Protein AF-A0A2E9EXR6-F1 (afdb_monomer_lite)

Structure (mmCIF, N/CA/C/O backbone):
data_AF-A0A2E9EXR6-F1
#
_entry.id   AF-A0A2E9EXR6-F1
#
loop_
_atom_site.group_PDB
_atom_site.id
_atom_site.type_symbol
_atom_site.label_atom_id
_atom_site.label_alt_id
_atom_site.label_comp_id
_atom_site.label_asym_id
_atom_site.label_entity_id
_atom_site.label_seq_id
_atom_site.pdbx_PDB_ins_code
_atom_site.Cartn_x
_atom_site.Cartn_y
_atom_site.Cartn_z
_atom_site.occupancy
_atom_site.B_iso_or_equiv
_atom_site.auth_seq_id
_atom_site.auth_comp_id
_atom_site.auth_asym_id
_atom_site.auth_atom_id
_atom_site.pdbx_PDB_model_num
ATOM 1 N N . PRO A 1 1 ? -16.325 11.037 -16.672 1.00 48.00 1 PRO A N 1
ATOM 2 C CA . PRO A 1 1 ? -14.974 10.722 -16.160 1.00 48.00 1 PRO A CA 1
ATOM 3 C C . PRO A 1 1 ? -15.100 10.086 -14.776 1.00 48.00 1 PRO A C 1
ATOM 5 O O . PRO A 1 1 ? -15.501 10.767 -13.836 1.00 48.00 1 PRO A O 1
ATOM 8 N N . GLU A 1 2 ? -14.870 8.777 -14.683 1.00 52.41 2 GLU A N 1
ATOM 9 C CA . GLU A 1 2 ? -14.738 8.109 -13.385 1.00 52.41 2 GLU A CA 1
ATOM 10 C C . GLU A 1 2 ? -13.562 8.743 -12.639 1.00 52.41 2 GLU A C 1
ATOM 12 O O . GLU A 1 2 ? -12.489 8.959 -13.206 1.00 52.41 2 GLU A O 1
ATOM 17 N N . VAL A 1 3 ? -13.813 9.166 -11.404 1.00 71.38 3 VAL A N 1
ATOM 18 C CA . VAL A 1 3 ? -12.836 9.894 -10.599 1.00 71.38 3 VAL A CA 1
ATOM 19 C C . VAL A 1 3 ? -11.796 8.890 -10.117 1.00 71.38 3 VAL A C 1
ATOM 21 O O . VAL A 1 3 ? -12.109 7.966 -9.374 1.00 71.38 3 VAL A O 1
ATOM 24 N N . VAL A 1 4 ? -10.557 9.055 -10.573 1.00 77.38 4 VAL A N 1
ATOM 25 C CA . VAL A 1 4 ? -9.412 8.290 -10.077 1.00 77.38 4 VAL A CA 1
ATOM 26 C C . VAL A 1 4 ? -9.029 8.855 -8.710 1.00 77.38 4 VAL A C 1
ATOM 28 O O . VAL A 1 4 ? -8.748 10.050 -8.599 1.00 77.38 4 VAL A O 1
ATOM 31 N N . HIS A 1 5 ? -9.033 8.015 -7.676 1.00 88.50 5 HIS A N 1
ATOM 32 C CA . HIS A 1 5 ? -8.721 8.423 -6.308 1.00 88.50 5 HIS A CA 1
ATOM 33 C C . HIS A 1 5 ? -7.316 7.984 -5.902 1.00 88.50 5 HIS A C 1
ATOM 35 O O . HIS A 1 5 ? -6.915 6.843 -6.127 1.00 88.50 5 HIS A O 1
ATOM 41 N N . TYR A 1 6 ? -6.593 8.898 -5.263 1.00 91.31 6 TYR A N 1
ATOM 42 C CA . TYR A 1 6 ? -5.246 8.676 -4.759 1.00 91.31 6 TYR A CA 1
ATOM 43 C C . TYR A 1 6 ? -5.220 8.876 -3.252 1.00 91.31 6 TYR A C 1
ATOM 45 O O . TYR A 1 6 ? -5.990 9.681 -2.725 1.00 91.31 6 TYR A O 1
ATOM 53 N N . VAL A 1 7 ? -4.329 8.163 -2.570 1.00 94.12 7 VAL A N 1
ATOM 54 C CA . VAL A 1 7 ? -4.092 8.381 -1.141 1.00 94.12 7 VAL A CA 1
ATOM 55 C C . VAL A 1 7 ? -3.044 9.467 -0.913 1.00 94.12 7 VAL A C 1
ATOM 57 O O . VAL A 1 7 ? -2.068 9.583 -1.658 1.00 94.12 7 VAL A O 1
ATOM 60 N N . GLU A 1 8 ? -3.237 10.228 0.158 1.00 94.44 8 GLU A N 1
ATOM 61 C CA . GLU A 1 8 ? -2.268 11.171 0.706 1.00 94.44 8 GLU A CA 1
ATOM 62 C C . GLU A 1 8 ? -2.225 11.018 2.223 1.00 94.44 8 GLU A C 1
ATOM 64 O O . GLU A 1 8 ? -3.252 10.770 2.859 1.00 94.44 8 GLU A O 1
ATOM 69 N N . GLY A 1 9 ? -1.040 11.185 2.802 1.00 94.81 9 GLY A N 1
ATOM 70 C CA . GLY A 1 9 ? -0.854 11.111 4.245 1.00 94.81 9 GLY A CA 1
ATOM 71 C C . GLY A 1 9 ? 0.481 10.505 4.643 1.00 94.81 9 GLY A C 1
ATOM 72 O O . GLY A 1 9 ? 1.289 10.109 3.801 1.00 94.81 9 GLY A O 1
ATOM 73 N N . THR A 1 10 ? 0.701 10.434 5.951 1.00 96.06 10 THR A N 1
ATOM 74 C CA . THR A 1 10 ? 1.867 9.779 6.544 1.00 96.06 10 THR A CA 1
ATOM 75 C C . THR A 1 10 ? 1.439 8.454 7.141 1.00 96.06 10 THR A C 1
ATOM 77 O O . THR A 1 10 ? 0.464 8.389 7.889 1.00 96.06 10 THR A O 1
ATOM 80 N N . TYR A 1 11 ? 2.191 7.405 6.836 1.00 96.81 11 TYR A N 1
ATOM 81 C CA . TYR A 1 11 ? 1.894 6.059 7.288 1.00 96.81 11 TYR A CA 1
ATOM 82 C C . TYR A 1 11 ? 3.136 5.383 7.860 1.00 96.81 11 TYR A C 1
ATOM 84 O O . TYR A 1 11 ? 4.249 5.663 7.422 1.00 96.81 11 TYR A O 1
ATOM 92 N N . GLN A 1 12 ? 2.952 4.473 8.813 1.00 96.62 12 GLN A N 1
ATOM 93 C CA . GLN A 1 12 ? 4.020 3.670 9.403 1.00 96.62 12 GLN A CA 1
ATOM 94 C C . GLN A 1 12 ? 3.937 2.222 8.946 1.00 96.62 12 GLN A C 1
ATOM 96 O O . GLN A 1 12 ? 2.886 1.598 9.065 1.00 96.62 12 GLN A O 1
ATOM 101 N N . LEU A 1 13 ? 5.048 1.669 8.465 1.00 96.56 13 LEU A N 1
ATOM 102 C CA . LEU A 1 13 ? 5.121 0.269 8.078 1.00 96.56 13 LEU A CA 1
ATOM 103 C C . LEU A 1 13 ? 4.980 -0.627 9.310 1.00 96.56 13 LEU A C 1
ATOM 105 O O . LEU A 1 13 ? 5.723 -0.481 10.282 1.00 96.56 13 LEU A O 1
ATOM 109 N N . THR A 1 14 ? 4.077 -1.594 9.236 1.00 96.12 14 THR A N 1
ATOM 110 C CA . THR A 1 14 ? 3.839 -2.589 10.291 1.00 96.12 14 THR A CA 1
ATOM 111 C C . THR A 1 14 ? 4.161 -4.009 9.848 1.00 96.12 14 THR A C 1
ATOM 113 O O . THR A 1 14 ? 4.529 -4.833 10.680 1.00 96.12 14 THR A O 1
ATOM 116 N N . GLY A 1 15 ? 4.110 -4.291 8.546 1.00 95.44 15 GLY A N 1
ATOM 117 C CA . GLY A 1 15 ? 4.399 -5.619 8.018 1.00 95.44 15 GLY A CA 1
ATOM 118 C C . GLY A 1 15 ? 4.624 -5.618 6.514 1.00 95.44 15 GLY A C 1
ATOM 119 O O . GLY A 1 15 ? 4.294 -4.659 5.819 1.00 95.44 15 GLY A O 1
ATOM 120 N N . THR A 1 16 ? 5.196 -6.707 6.008 1.00 95.88 16 THR A N 1
ATOM 121 C CA . THR A 1 16 ? 5.351 -6.941 4.568 1.00 95.88 16 THR A CA 1
ATOM 122 C C . THR A 1 16 ? 5.081 -8.399 4.232 1.00 95.88 16 THR A C 1
ATOM 124 O O . THR A 1 16 ? 5.270 -9.286 5.065 1.00 95.88 16 THR A O 1
ATOM 127 N N . ARG A 1 17 ? 4.647 -8.644 2.997 1.00 95.19 17 ARG A N 1
ATOM 128 C CA . ARG A 1 17 ? 4.484 -9.978 2.419 1.00 95.19 17 ARG A CA 1
ATOM 129 C C . ARG A 1 17 ? 4.951 -9.948 0.969 1.00 95.19 17 ARG A C 1
ATOM 131 O O . ARG A 1 17 ? 4.564 -9.058 0.219 1.00 95.19 17 ARG A O 1
ATOM 138 N N . GLN A 1 18 ? 5.736 -10.936 0.551 1.00 96.31 18 GLN A N 1
ATOM 139 C CA . GLN A 1 18 ? 5.998 -11.144 -0.875 1.00 96.31 18 GLN A CA 1
ATOM 140 C C . GLN A 1 18 ? 4.704 -11.550 -1.584 1.00 96.31 18 GLN A C 1
ATOM 142 O O . GLN A 1 18 ? 3.950 -12.389 -1.079 1.00 96.31 18 GLN A O 1
ATOM 147 N N . LEU A 1 19 ? 4.452 -10.962 -2.749 1.00 96.25 19 LEU A N 1
ATOM 148 C CA . LEU A 1 19 ? 3.350 -11.407 -3.591 1.00 96.25 19 LEU A CA 1
ATOM 149 C C . LEU A 1 19 ? 3.666 -12.786 -4.167 1.00 96.25 19 LEU A C 1
ATOM 151 O O . LEU A 1 19 ? 4.828 -13.137 -4.377 1.00 96.25 19 LEU A O 1
ATOM 155 N N . THR A 1 20 ? 2.627 -13.566 -4.417 1.00 95.44 20 THR A N 1
ATOM 156 C CA . THR A 1 20 ? 2.692 -14.870 -5.073 1.00 95.44 20 THR A CA 1
ATOM 157 C C . THR A 1 20 ? 2.005 -14.796 -6.432 1.00 95.44 20 THR A C 1
ATOM 159 O O . THR A 1 20 ? 1.378 -13.800 -6.787 1.00 95.44 20 THR A O 1
ATOM 162 N N . GLU A 1 21 ? 2.073 -15.881 -7.200 1.00 94.94 21 GLU A N 1
ATOM 163 C CA . GLU A 1 21 ? 1.348 -15.995 -8.468 1.00 94.94 21 GLU A CA 1
ATOM 164 C C . GLU A 1 21 ? -0.187 -15.968 -8.322 1.00 94.94 21 GLU A C 1
ATOM 166 O O . GLU A 1 21 ? -0.891 -15.929 -9.328 1.00 94.94 21 GLU A O 1
ATOM 171 N N . GLU A 1 22 ? -0.730 -16.006 -7.104 1.00 95.25 22 GLU A N 1
ATOM 172 C CA . GLU A 1 22 ? -2.176 -15.912 -6.853 1.00 95.25 22 GLU A CA 1
ATOM 173 C C . GLU A 1 22 ? -2.652 -14.462 -6.662 1.00 95.25 22 GLU A C 1
ATOM 175 O O . GLU A 1 22 ? -3.849 -14.184 -6.763 1.00 95.25 22 GLU A O 1
ATOM 180 N N . ASP A 1 23 ? -1.721 -13.535 -6.425 1.00 96.62 23 ASP A N 1
ATOM 181 C CA . ASP A 1 23 ? -2.002 -12.118 -6.209 1.00 96.62 23 ASP A CA 1
ATOM 182 C C . ASP A 1 23 ? -2.197 -11.361 -7.537 1.00 96.62 23 ASP A C 1
ATOM 184 O O . ASP A 1 23 ? -1.991 -11.900 -8.627 1.00 96.62 23 ASP A O 1
ATOM 188 N N . LEU A 1 24 ? -2.598 -10.082 -7.465 1.00 96.62 24 LEU A N 1
ATOM 189 C CA . LEU A 1 24 ? -2.892 -9.248 -8.643 1.00 96.62 24 LEU A CA 1
ATOM 190 C C . LEU A 1 24 ? -1.759 -9.259 -9.683 1.00 96.62 24 LEU A C 1
ATOM 192 O O . LEU A 1 24 ? -2.024 -9.218 -10.885 1.00 96.62 24 LEU A O 1
ATOM 196 N N . PHE A 1 25 ? -0.510 -9.298 -9.225 1.00 97.06 25 PHE A N 1
ATOM 197 C CA . PHE A 1 25 ? 0.676 -9.414 -10.061 1.00 97.06 25 PHE A CA 1
ATOM 198 C C . PHE A 1 25 ? 1.812 -10.109 -9.310 1.00 97.06 25 PHE A C 1
ATOM 200 O O . PHE A 1 25 ? 1.868 -10.102 -8.080 1.00 97.06 25 PHE A O 1
ATOM 207 N N . TYR A 1 26 ? 2.743 -10.668 -10.080 1.00 96.38 26 TYR A N 1
ATOM 208 C CA . TYR A 1 26 ? 3.974 -11.278 -9.595 1.00 96.38 26 TYR A CA 1
ATOM 209 C C . TYR A 1 26 ? 5.089 -11.036 -10.627 1.00 96.38 26 TYR A C 1
ATOM 211 O O . TYR A 1 26 ? 4.823 -11.225 -11.816 1.00 96.38 26 TYR A O 1
ATOM 219 N N . PRO A 1 27 ? 6.311 -10.650 -10.217 1.00 96.56 27 PRO A N 1
ATOM 220 C CA . PRO A 1 27 ? 6.765 -10.480 -8.839 1.00 96.56 27 PRO A CA 1
ATOM 221 C C . PRO A 1 27 ? 6.350 -9.143 -8.206 1.00 96.56 27 PRO A C 1
ATOM 223 O O . PRO A 1 27 ? 6.039 -8.164 -8.883 1.00 96.56 27 PRO A O 1
ATOM 226 N N . GLY A 1 28 ? 6.328 -9.103 -6.873 1.00 96.81 28 GLY A N 1
ATOM 227 C CA . GLY A 1 28 ? 6.018 -7.885 -6.132 1.00 96.81 28 GLY A CA 1
ATOM 228 C C . GLY A 1 28 ? 6.026 -8.061 -4.618 1.00 96.81 28 GLY A C 1
ATOM 229 O O . GLY A 1 28 ? 6.267 -9.154 -4.100 1.00 96.81 28 GLY A O 1
ATOM 230 N N . MET A 1 29 ? 5.738 -6.978 -3.902 1.00 97.06 29 MET A N 1
ATOM 231 C CA . MET A 1 29 ? 5.638 -6.961 -2.442 1.00 97.06 29 MET A CA 1
ATOM 232 C C . MET A 1 29 ? 4.406 -6.177 -1.987 1.00 97.06 29 MET A C 1
ATOM 234 O O . MET A 1 29 ? 4.162 -5.072 -2.461 1.00 97.06 29 MET A O 1
ATOM 238 N N . ALA A 1 30 ? 3.655 -6.731 -1.041 1.00 97.25 30 ALA A N 1
ATOM 239 C CA . ALA A 1 30 ? 2.635 -6.014 -0.290 1.00 97.25 30 ALA A CA 1
ATOM 240 C C . ALA A 1 30 ? 3.247 -5.443 0.992 1.00 97.25 30 ALA A C 1
ATOM 242 O O . ALA A 1 30 ? 3.838 -6.174 1.790 1.00 97.25 30 ALA A O 1
ATOM 243 N N . CYS A 1 31 ? 3.065 -4.147 1.212 1.00 97.19 31 CYS A N 1
ATOM 244 C CA . CYS A 1 31 ? 3.471 -3.451 2.424 1.00 97.19 31 CYS A CA 1
ATOM 245 C C . CYS A 1 31 ? 2.237 -3.024 3.213 1.00 97.19 31 CYS A C 1
ATOM 247 O O . CYS A 1 31 ? 1.400 -2.282 2.694 1.00 97.19 31 CYS A O 1
ATOM 249 N N . ARG A 1 32 ? 2.149 -3.448 4.477 1.00 97.25 32 ARG A N 1
ATOM 250 C CA . ARG A 1 32 ? 1.127 -2.977 5.411 1.00 97.25 32 ARG A CA 1
ATOM 251 C C . ARG A 1 32 ? 1.602 -1.719 6.104 1.00 97.25 32 ARG A C 1
ATOM 253 O O . ARG A 1 32 ? 2.619 -1.724 6.798 1.00 97.25 32 ARG A O 1
ATOM 260 N N . PHE A 1 33 ? 0.814 -0.674 5.971 1.00 97.31 33 PHE A N 1
ATOM 261 C CA . PHE A 1 33 ? 1.057 0.633 6.541 1.00 97.31 33 PHE A CA 1
ATOM 262 C C . PHE A 1 33 ? -0.148 1.059 7.388 1.00 97.31 33 PHE A C 1
ATOM 264 O O . PHE A 1 33 ? -1.290 0.854 6.990 1.00 97.31 33 PHE A O 1
ATOM 271 N N . GLU A 1 34 ? 0.095 1.660 8.547 1.00 96.69 34 GLU A N 1
ATOM 272 C CA . GLU A 1 34 ? -0.942 2.257 9.398 1.00 96.69 34 GLU A CA 1
ATOM 273 C C . GLU A 1 34 ? -0.873 3.775 9.304 1.00 96.69 34 GLU A C 1
ATOM 275 O O . GLU A 1 34 ? 0.211 4.353 9.398 1.00 96.69 34 GLU A O 1
ATOM 280 N N . ALA A 1 35 ? -2.014 4.428 9.094 1.00 97.19 35 ALA A N 1
ATOM 281 C CA . ALA A 1 35 ? -2.071 5.879 9.019 1.00 97.19 35 ALA A CA 1
ATOM 282 C C . ALA A 1 35 ? -1.699 6.514 10.362 1.00 97.19 35 ALA A C 1
ATOM 284 O O . ALA A 1 35 ? -2.151 6.085 11.425 1.00 97.19 35 ALA A O 1
ATOM 285 N N . ILE A 1 36 ? -0.905 7.578 10.292 1.00 95.50 36 ILE A N 1
ATOM 286 C CA . ILE A 1 36 ? -0.519 8.384 11.442 1.00 95.50 36 ILE A CA 1
ATOM 287 C C . ILE A 1 36 ? -1.087 9.790 11.275 1.00 95.50 36 ILE A C 1
ATOM 289 O O . ILE A 1 36 ? -0.946 10.406 10.217 1.00 95.50 36 ILE A O 1
ATOM 293 N N . VAL A 1 37 ? -1.664 10.327 12.346 1.00 90.12 37 VAL A N 1
ATOM 294 C CA . VAL A 1 37 ? -2.163 11.701 12.415 1.00 90.12 37 VAL A CA 1
ATOM 295 C C . VAL A 1 37 ? -1.419 12.470 13.503 1.00 90.12 37 VAL A C 1
ATOM 297 O O . VAL A 1 37 ? -1.223 11.979 14.617 1.00 90.12 37 VAL A O 1
ATOM 300 N N . LEU A 1 38 ? -1.025 13.697 13.165 1.00 85.38 38 LEU A N 1
ATOM 301 C CA . LEU A 1 38 ? -0.507 14.703 14.087 1.00 85.38 38 LEU A CA 1
ATOM 302 C C . LEU A 1 38 ? -1.615 15.730 14.324 1.00 85.38 38 LEU A C 1
ATOM 304 O O . LEU A 1 38 ? -2.112 16.322 13.367 1.00 85.38 38 LEU A O 1
ATOM 308 N N . ALA A 1 39 ? -2.031 15.908 15.578 1.00 77.75 39 ALA A N 1
ATOM 309 C CA . ALA A 1 39 ? -3.068 16.884 15.923 1.00 77.75 39 ALA A CA 1
ATOM 310 C C . ALA A 1 39 ? -2.569 18.334 15.767 1.00 77.75 39 ALA A C 1
ATOM 312 O O . ALA A 1 39 ? -3.338 19.212 15.380 1.00 77.75 39 ALA A O 1
ATOM 313 N N . ASP A 1 40 ? -1.280 18.561 16.030 1.00 80.94 40 ASP A N 1
ATOM 314 C CA . ASP A 1 40 ? -0.545 19.806 15.814 1.00 80.94 40 ASP A CA 1
ATOM 315 C C . ASP A 1 40 ? 0.970 19.511 15.681 1.00 80.94 40 ASP A C 1
ATOM 317 O O . ASP A 1 40 ? 1.386 18.352 15.727 1.00 80.94 40 ASP A O 1
ATOM 321 N N . GLU A 1 41 ? 1.795 20.546 15.480 1.00 73.19 41 GLU A N 1
ATOM 322 C CA . GLU A 1 41 ? 3.250 20.418 15.262 1.00 73.19 41 GLU A CA 1
ATOM 323 C C . GLU A 1 41 ? 4.039 19.907 16.483 1.00 73.19 41 GLU A C 1
ATOM 325 O O . GLU A 1 41 ? 5.178 19.465 16.331 1.00 73.19 41 GLU A O 1
ATOM 330 N N . LEU A 1 42 ? 3.465 19.982 17.686 1.00 78.75 42 LEU A N 1
ATOM 331 C CA . LEU A 1 42 ? 4.107 19.588 18.945 1.00 78.75 42 LEU A CA 1
ATOM 332 C C . LEU A 1 42 ? 3.548 18.271 19.502 1.00 78.75 42 LEU A C 1
ATOM 334 O O . LEU A 1 42 ? 4.132 17.702 20.425 1.00 78.75 42 LEU A O 1
ATOM 338 N N . ALA A 1 43 ? 2.424 17.798 18.965 1.00 81.31 43 ALA A N 1
ATOM 339 C CA . ALA A 1 43 ? 1.764 16.578 19.387 1.00 81.31 43 ALA A CA 1
ATOM 340 C C . ALA A 1 43 ? 2.547 15.325 18.977 1.00 81.31 43 ALA A C 1
ATOM 342 O O . ALA A 1 43 ? 3.161 15.246 17.910 1.00 81.31 43 ALA A O 1
ATOM 343 N N . GLU A 1 44 ? 2.461 14.293 19.816 1.00 84.12 44 GLU A N 1
ATOM 344 C CA . GLU A 1 44 ? 2.958 12.976 19.443 1.00 84.12 44 GLU A CA 1
ATOM 345 C C . GLU A 1 44 ? 2.094 12.376 18.317 1.00 84.12 44 GLU A C 1
ATOM 347 O O . GLU A 1 44 ? 0.865 12.510 18.335 1.00 84.12 44 GLU A O 1
ATOM 352 N N . PRO A 1 45 ? 2.709 11.702 17.328 1.00 85.88 45 PRO A N 1
ATOM 353 C CA . PRO A 1 45 ? 1.961 11.037 16.276 1.00 85.88 45 PRO A CA 1
ATOM 354 C C . PRO A 1 45 ? 1.058 9.934 16.839 1.00 85.88 45 PRO A C 1
ATOM 356 O O . PRO A 1 45 ? 1.509 9.072 17.590 1.00 85.88 45 PRO A O 1
ATOM 359 N N . SER A 1 46 ? -0.207 9.938 16.426 1.00 87.88 46 SER A N 1
ATOM 360 C CA . SER A 1 46 ? -1.228 8.979 16.861 1.00 87.88 46 SER A CA 1
ATOM 361 C C . SER A 1 46 ? -1.696 8.101 15.702 1.00 87.88 46 SER A C 1
ATOM 363 O O . SER A 1 46 ? -1.769 8.561 14.562 1.00 87.88 46 SER A O 1
ATOM 365 N N . LEU A 1 47 ? -1.999 6.832 15.982 1.00 88.56 47 LEU A N 1
ATOM 366 C CA . LEU A 1 47 ? -2.533 5.910 14.980 1.00 88.56 47 LEU A CA 1
ATOM 367 C C . LEU A 1 47 ? -3.971 6.286 14.620 1.00 88.56 47 LEU A C 1
ATOM 369 O O . LEU A 1 47 ? -4.775 6.645 15.482 1.00 88.56 47 LEU A O 1
ATOM 373 N N . TYR A 1 48 ? -4.296 6.166 13.340 1.00 91.44 48 TYR A N 1
ATOM 374 C CA . TYR A 1 48 ? -5.631 6.381 12.801 1.00 91.44 48 TYR A CA 1
ATOM 375 C C . TYR A 1 48 ? -6.124 5.077 12.160 1.00 91.44 48 TYR A C 1
ATOM 377 O O . TYR A 1 48 ? -5.306 4.375 11.566 1.00 91.44 48 TYR A O 1
ATOM 385 N N . PRO A 1 49 ? -7.424 4.722 12.254 1.00 93.38 49 PRO A N 1
ATOM 386 C CA . PRO A 1 49 ? -7.954 3.417 11.833 1.00 93.38 49 PRO A CA 1
ATOM 387 C C . PRO A 1 49 ? -8.080 3.289 10.301 1.00 93.38 49 PRO A C 1
ATOM 389 O O . PRO A 1 49 ? -9.122 2.920 9.758 1.00 93.38 49 PRO A O 1
ATOM 392 N N . VAL A 1 50 ? -7.011 3.635 9.588 1.00 96.56 50 VAL A N 1
ATOM 393 C CA . VAL A 1 50 ? -6.852 3.504 8.145 1.00 96.56 50 VAL A CA 1
ATOM 394 C C . VAL A 1 50 ? -5.585 2.699 7.894 1.00 96.56 50 VAL A C 1
ATOM 396 O O . VAL A 1 50 ? -4.480 3.121 8.239 1.00 96.56 50 VAL A O 1
ATOM 399 N N . ILE A 1 51 ? -5.764 1.544 7.268 1.00 97.06 51 ILE A N 1
ATOM 400 C CA . ILE A 1 51 ? -4.696 0.674 6.799 1.00 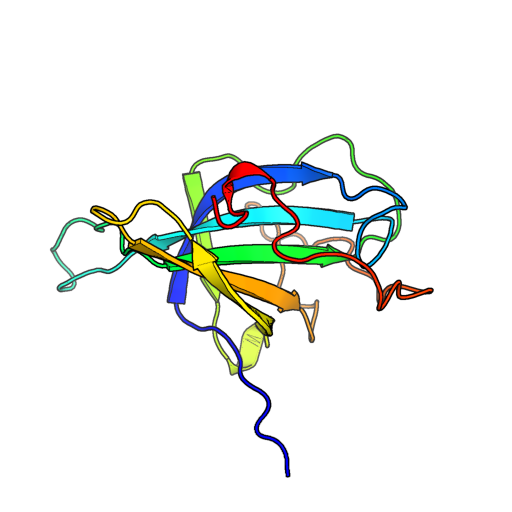97.06 51 ILE A CA 1
ATOM 401 C C . ILE A 1 51 ? -4.458 0.962 5.325 1.00 97.06 51 ILE A C 1
ATOM 403 O O . ILE A 1 51 ? -5.391 1.016 4.524 1.00 97.06 51 ILE A O 1
ATOM 407 N N . LEU A 1 52 ? -3.194 1.104 4.963 1.00 97.81 52 LEU A N 1
ATOM 408 C CA . LEU A 1 52 ? -2.752 1.184 3.589 1.00 97.81 52 LEU A CA 1
ATOM 409 C C . LEU A 1 52 ? -2.019 -0.109 3.230 1.00 97.81 52 LEU A C 1
ATOM 411 O O . LEU A 1 52 ? -1.013 -0.462 3.840 1.00 97.81 52 LEU A O 1
ATOM 415 N N . GLU A 1 53 ? -2.526 -0.814 2.231 1.00 97.56 53 GLU A N 1
ATOM 416 C CA . GLU A 1 53 ? -1.873 -1.971 1.637 1.00 97.56 53 GLU A CA 1
ATOM 417 C C . GLU A 1 53 ? -1.255 -1.541 0.307 1.00 97.56 53 GLU A C 1
ATOM 419 O O . GLU A 1 53 ? -1.913 -1.509 -0.732 1.00 97.56 53 GLU A O 1
ATOM 424 N N . LEU A 1 54 ? 0.014 -1.142 0.359 1.00 97.75 54 LEU A N 1
ATOM 425 C CA . LEU A 1 54 ? 0.759 -0.692 -0.811 1.00 97.75 54 LEU A CA 1
ATOM 426 C C . LEU A 1 54 ? 1.353 -1.899 -1.534 1.00 97.75 54 LEU A C 1
ATOM 428 O O . LEU A 1 54 ? 2.235 -2.570 -1.000 1.00 97.75 54 LEU A O 1
ATOM 432 N N . LEU A 1 55 ? 0.884 -2.153 -2.752 1.00 97.56 55 LEU A N 1
ATOM 433 C CA . LEU A 1 55 ? 1.417 -3.193 -3.620 1.00 97.56 55 LEU A CA 1
ATOM 434 C C . LEU A 1 55 ? 2.494 -2.591 -4.527 1.00 97.56 55 LEU A C 1
ATOM 436 O O . LEU A 1 55 ? 2.215 -1.731 -5.362 1.00 97.56 55 LEU A O 1
ATOM 440 N N . LEU A 1 56 ? 3.728 -3.052 -4.359 1.00 97.38 56 LEU A N 1
ATOM 441 C CA . LEU A 1 56 ? 4.896 -2.640 -5.128 1.00 97.38 56 LEU A CA 1
ATOM 442 C C . LEU A 1 56 ? 5.196 -3.701 -6.197 1.00 97.38 56 LEU A C 1
ATOM 444 O O . LEU A 1 56 ? 5.598 -4.810 -5.830 1.00 97.38 56 LEU A O 1
ATOM 448 N N . PRO A 1 57 ? 4.988 -3.413 -7.493 1.00 97.31 57 PRO A N 1
ATOM 449 C CA . PRO A 1 57 ? 5.345 -4.333 -8.567 1.00 97.31 57 PRO A CA 1
ATOM 450 C C . PRO A 1 57 ? 6.856 -4.303 -8.803 1.00 97.31 57 PRO A C 1
ATOM 452 O O . PRO A 1 57 ? 7.449 -3.228 -8.861 1.00 97.31 57 PRO A O 1
ATOM 455 N N . LEU A 1 58 ? 7.481 -5.476 -8.909 1.00 96.31 58 LEU A N 1
ATOM 456 C CA . LEU A 1 58 ? 8.938 -5.626 -8.979 1.00 96.31 58 LEU A CA 1
ATOM 457 C C . LEU A 1 58 ? 9.352 -6.366 -10.244 1.00 96.31 58 LEU A C 1
ATOM 459 O O . LEU A 1 58 ? 8.560 -7.101 -10.829 1.00 96.3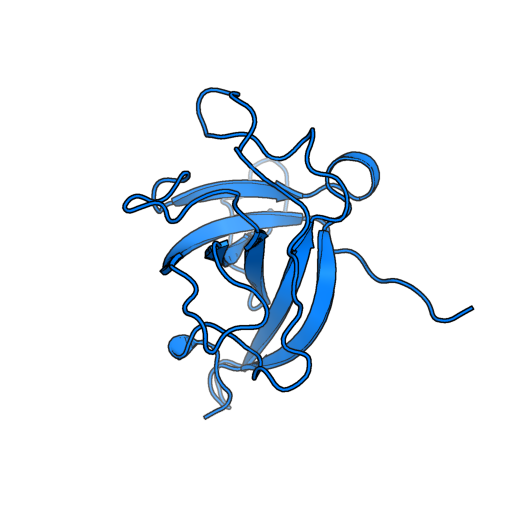1 58 LEU A O 1
ATOM 463 N N . ASP A 1 59 ? 10.596 -6.162 -10.667 1.00 91.62 59 ASP A N 1
ATOM 464 C CA . ASP A 1 59 ? 11.188 -6.880 -11.800 1.00 91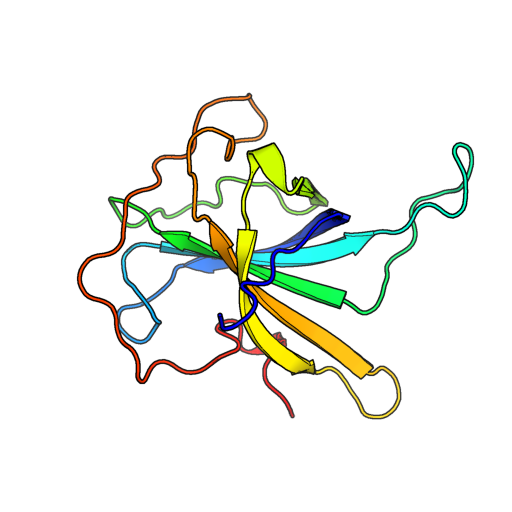.62 59 ASP A CA 1
ATOM 465 C C . ASP A 1 59 ? 11.519 -8.337 -11.463 1.00 91.62 59 ASP A C 1
ATOM 467 O O . ASP A 1 59 ? 11.404 -9.235 -12.297 1.00 91.62 59 ASP A O 1
ATOM 471 N N . THR A 1 60 ? 11.896 -8.574 -10.212 1.00 93.00 60 THR A N 1
ATOM 472 C CA . THR A 1 60 ? 12.358 -9.849 -9.694 1.00 93.00 60 THR A CA 1
ATOM 473 C C . THR A 1 60 ? 11.839 -10.066 -8.271 1.00 93.00 60 THR A C 1
ATOM 475 O O . THR A 1 60 ? 11.587 -9.106 -7.536 1.00 93.00 60 THR A O 1
ATOM 478 N N . PRO A 1 61 ? 11.639 -11.326 -7.843 1.00 92.94 61 PRO A N 1
ATOM 479 C CA . PRO A 1 61 ? 11.280 -11.616 -6.462 1.00 92.94 61 PRO A CA 1
ATOM 480 C C . PRO A 1 61 ? 12.398 -11.179 -5.510 1.00 92.94 61 PRO A C 1
ATOM 482 O O . PRO A 1 61 ? 13.560 -11.542 -5.698 1.00 92.94 61 PRO A O 1
ATOM 485 N N . VAL A 1 62 ? 12.041 -10.457 -4.450 1.00 90.50 62 VAL A N 1
ATOM 486 C CA . VAL A 1 62 ? 12.979 -10.041 -3.399 1.00 90.50 62 VAL A CA 1
ATOM 487 C C . VAL A 1 62 ? 12.720 -10.808 -2.115 1.00 90.50 62 VAL A C 1
ATOM 489 O O . VAL A 1 62 ? 11.572 -11.032 -1.743 1.00 90.50 62 VAL A O 1
ATOM 492 N N . THR A 1 63 ? 13.784 -11.201 -1.412 1.00 83.12 63 THR A N 1
ATOM 493 C CA . THR A 1 63 ? 13.662 -11.928 -0.138 1.00 83.12 63 THR A CA 1
ATOM 494 C C . THR A 1 63 ? 13.424 -11.006 1.053 1.00 83.12 63 THR A C 1
ATOM 496 O O . THR A 1 63 ? 12.771 -11.406 2.013 1.00 83.12 63 THR A O 1
ATOM 499 N N . ASN A 1 64 ? 13.943 -9.780 0.983 1.00 88.19 64 ASN A N 1
ATOM 500 C CA . ASN A 1 64 ? 13.913 -8.804 2.066 1.00 88.19 64 ASN A CA 1
ATOM 501 C C . ASN A 1 64 ? 13.000 -7.630 1.706 1.00 88.19 64 ASN A C 1
ATOM 503 O O . ASN A 1 64 ? 12.902 -7.250 0.541 1.00 88.19 64 ASN A O 1
ATOM 507 N N . SER A 1 65 ? 12.382 -7.029 2.721 1.00 89.56 65 SER A N 1
ATOM 508 C CA . SER A 1 65 ? 11.669 -5.761 2.562 1.00 89.56 65 SER A CA 1
ATOM 509 C C . SER A 1 65 ? 12.645 -4.621 2.260 1.00 89.56 65 SER A C 1
ATOM 511 O O . SER A 1 65 ? 13.714 -4.548 2.865 1.00 89.56 65 SER A O 1
ATOM 513 N N . PHE A 1 66 ? 12.244 -3.695 1.385 1.00 91.88 66 PHE A N 1
ATOM 514 C CA . PHE A 1 66 ? 12.955 -2.428 1.157 1.00 91.88 66 PHE A CA 1
ATOM 515 C C . PHE A 1 66 ? 12.868 -1.477 2.356 1.00 91.88 66 PHE A C 1
ATOM 517 O O . PHE A 1 66 ? 13.699 -0.589 2.516 1.00 91.88 66 PHE A O 1
ATOM 524 N N . TYR A 1 67 ? 11.856 -1.664 3.204 1.00 93.38 67 TYR A N 1
ATOM 525 C CA . TYR A 1 67 ? 11.576 -0.814 4.351 1.00 93.38 67 TYR A CA 1
ATOM 526 C C . TYR A 1 67 ? 11.664 -1.616 5.656 1.00 93.38 67 TYR A C 1
ATOM 528 O O . TYR A 1 67 ? 11.057 -2.690 5.754 1.00 93.38 67 TYR A O 1
ATOM 536 N N . PRO A 1 68 ? 12.356 -1.120 6.694 1.00 94.75 68 PRO A N 1
ATOM 537 C CA . PRO A 1 68 ? 12.264 -1.714 8.021 1.00 94.75 68 PRO A CA 1
ATOM 538 C C . PRO A 1 68 ? 10.882 -1.448 8.638 1.00 94.75 68 PRO A C 1
ATOM 540 O O . PRO A 1 68 ? 10.252 -0.423 8.374 1.00 94.75 68 PRO A O 1
ATOM 543 N N . VAL A 1 69 ? 10.413 -2.349 9.506 1.00 95.56 69 VAL A N 1
ATOM 544 C CA . VAL A 1 69 ? 9.208 -2.102 10.321 1.00 95.56 69 VAL A CA 1
ATOM 545 C C . VAL A 1 69 ? 9.402 -0.821 11.138 1.00 95.56 69 VAL A C 1
ATOM 547 O O . VAL A 1 69 ? 10.481 -0.575 11.674 1.00 95.56 69 VAL A O 1
ATOM 550 N N . GLY A 1 70 ? 8.364 0.011 11.206 1.00 94.88 70 GLY A N 1
ATOM 551 C CA . GLY A 1 70 ? 8.422 1.344 11.805 1.00 94.88 70 GLY A CA 1
ATOM 552 C C . GLY A 1 70 ? 8.847 2.453 10.837 1.00 94.88 70 GLY A C 1
ATOM 553 O O . GLY A 1 70 ? 8.742 3.626 11.197 1.00 94.88 70 GLY A O 1
ATOM 554 N N . HIS A 1 71 ? 9.281 2.125 9.613 1.00 95.44 71 HIS A N 1
ATOM 555 C CA . HIS A 1 71 ? 9.566 3.128 8.587 1.00 95.44 71 HIS A CA 1
ATOM 556 C C . HIS A 1 71 ? 8.322 3.971 8.287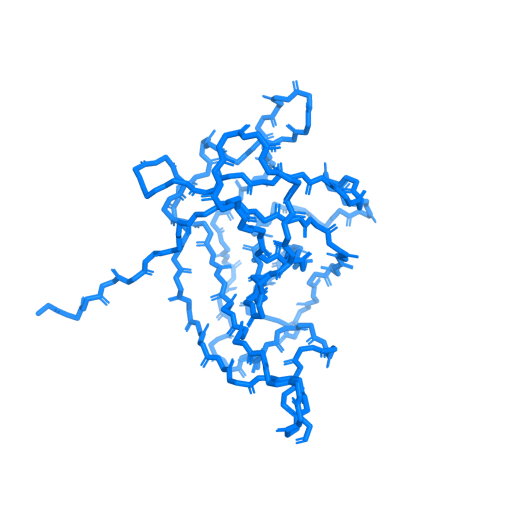 1.00 95.44 71 HIS A C 1
ATOM 558 O O . HIS A 1 71 ? 7.223 3.435 8.131 1.00 95.44 71 HIS A O 1
ATOM 564 N N . LYS A 1 72 ? 8.504 5.291 8.194 1.00 95.44 72 LYS A N 1
ATOM 565 C CA . LYS A 1 72 ? 7.432 6.233 7.874 1.00 95.44 72 LYS A CA 1
ATOM 566 C C . LYS A 1 72 ? 7.506 6.629 6.409 1.00 95.44 72 LYS A C 1
ATOM 568 O O . LYS A 1 72 ? 8.536 7.127 5.968 1.00 95.44 72 LYS A O 1
ATOM 573 N N . LEU A 1 73 ? 6.396 6.467 5.703 1.00 95.06 73 LEU A N 1
ATOM 574 C CA . LEU A 1 73 ? 6.234 6.867 4.313 1.00 95.06 73 LEU A CA 1
ATOM 575 C C . LEU A 1 73 ? 5.199 7.991 4.231 1.00 95.06 73 LEU A C 1
ATOM 577 O O . LEU A 1 73 ? 4.070 7.830 4.699 1.00 95.06 73 LEU A O 1
ATOM 581 N N . THR A 1 74 ? 5.572 9.120 3.630 1.00 95.31 74 THR A N 1
ATOM 582 C CA . THR A 1 74 ? 4.645 10.224 3.347 1.00 95.31 74 THR A CA 1
ATOM 583 C C . THR A 1 74 ? 4.281 10.209 1.873 1.00 95.31 74 THR A C 1
ATOM 585 O O . THR A 1 74 ? 5.093 10.564 1.023 1.00 95.31 74 THR A O 1
ATOM 588 N N . LEU A 1 75 ? 3.041 9.831 1.573 1.00 95.56 75 LEU A N 1
ATOM 589 C CA . LEU A 1 75 ? 2.505 9.850 0.220 1.00 95.56 75 LEU A CA 1
ATOM 590 C C . LEU A 1 75 ? 1.909 11.224 -0.082 1.00 95.56 75 LEU A C 1
ATOM 592 O O . LEU A 1 75 ? 1.067 11.729 0.661 1.00 95.56 75 LEU A O 1
ATOM 596 N N . LYS A 1 76 ? 2.339 11.802 -1.204 1.00 94.12 76 LYS A N 1
ATOM 597 C CA . LYS A 1 76 ? 1.819 13.063 -1.750 1.00 94.12 76 LYS A CA 1
ATOM 598 C C . LYS A 1 76 ? 1.242 12.843 -3.139 1.00 94.12 76 LYS A C 1
ATOM 600 O O . LYS A 1 76 ? 1.865 12.152 -3.951 1.00 94.12 76 LYS A O 1
ATOM 605 N N . TYR A 1 77 ? 0.121 13.490 -3.442 1.00 89.06 77 TYR A N 1
ATOM 606 C CA . TYR A 1 77 ? -0.629 13.305 -4.684 1.00 89.06 77 TYR A CA 1
ATOM 607 C C . TYR A 1 77 ? 0.227 13.516 -5.938 1.00 89.06 77 TYR A C 1
ATOM 609 O O . TYR A 1 77 ? 0.263 12.652 -6.813 1.00 89.06 77 TYR A O 1
ATOM 617 N N . LEU A 1 78 ? 0.952 14.637 -6.020 1.00 88.56 78 LEU A N 1
ATOM 618 C CA . LEU A 1 78 ? 1.733 14.984 -7.215 1.00 88.56 78 LEU A CA 1
ATOM 619 C C . LEU A 1 78 ? 2.995 14.134 -7.391 1.00 88.56 78 LEU A C 1
ATOM 621 O O . LEU A 1 78 ? 3.422 13.933 -8.526 1.00 88.56 78 LEU A O 1
ATOM 625 N N . GLU A 1 79 ? 3.568 13.648 -6.291 1.00 91.50 79 GLU A N 1
ATOM 626 C CA . GLU A 1 79 ? 4.840 12.920 -6.289 1.00 91.50 79 GLU A CA 1
ATOM 627 C C . GLU A 1 79 ? 4.613 11.415 -6.480 1.00 91.50 79 GLU A C 1
ATOM 629 O O . GLU A 1 79 ? 5.200 10.799 -7.364 1.00 91.50 79 GLU A O 1
ATOM 634 N N . HIS A 1 80 ? 3.728 10.817 -5.684 1.00 94.94 80 HIS A N 1
ATOM 635 C CA . HIS A 1 80 ? 3.634 9.362 -5.578 1.00 94.94 80 HIS A CA 1
ATOM 636 C C . HIS A 1 80 ? 2.518 8.782 -6.444 1.00 94.94 80 HIS A C 1
ATOM 638 O O . HIS A 1 80 ? 2.652 7.680 -6.970 1.00 94.94 80 HIS A O 1
ATOM 644 N N . ARG A 1 81 ? 1.405 9.513 -6.615 1.00 93.69 81 ARG A N 1
ATOM 645 C CA . ARG A 1 81 ? 0.226 9.032 -7.361 1.00 93.69 81 ARG A CA 1
ATOM 646 C C . ARG A 1 81 ? -0.157 7.595 -6.968 1.00 93.69 81 ARG A C 1
ATOM 648 O O . ARG A 1 81 ? -0.360 6.737 -7.827 1.00 93.69 81 ARG A O 1
ATOM 655 N N . ALA A 1 82 ? -0.247 7.346 -5.662 1.00 96.25 82 ALA A N 1
ATOM 656 C CA . ALA A 1 82 ? -0.658 6.066 -5.096 1.00 96.25 82 ALA A CA 1
ATOM 657 C C . ALA A 1 82 ? -2.163 5.852 -5.328 1.00 96.25 82 ALA A C 1
ATOM 659 O O . ALA A 1 82 ? -2.995 6.404 -4.609 1.00 96.25 82 ALA A O 1
ATOM 660 N N . LEU A 1 83 ? -2.503 5.110 -6.379 1.00 95.81 83 LEU A N 1
ATOM 661 C CA . LEU A 1 83 ? -3.865 4.857 -6.839 1.00 95.81 83 LEU A CA 1
ATOM 662 C C . LEU A 1 83 ? -4.572 3.855 -5.935 1.00 95.81 83 LEU A C 1
ATOM 664 O O . LEU A 1 83 ? -4.043 2.773 -5.701 1.00 95.81 83 LEU A O 1
ATOM 668 N N . ILE A 1 84 ? -5.803 4.163 -5.5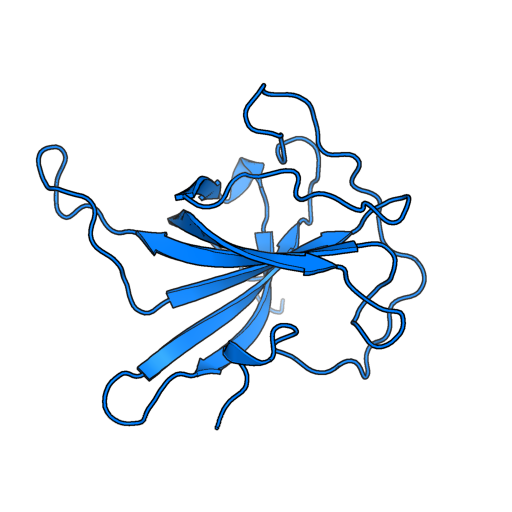31 1.00 95.94 84 ILE A N 1
ATOM 669 C CA . ILE A 1 84 ? -6.689 3.216 -4.850 1.00 95.94 84 ILE A CA 1
ATOM 670 C C . ILE A 1 84 ? -7.276 2.233 -5.866 1.00 95.94 84 ILE A C 1
ATOM 672 O O . ILE A 1 84 ? -8.006 2.635 -6.770 1.00 95.94 84 ILE A O 1
ATOM 676 N N . LEU A 1 85 ? -6.986 0.942 -5.686 1.00 94.56 85 LEU A N 1
ATOM 677 C CA . LEU A 1 85 ? -7.603 -0.149 -6.450 1.00 94.56 85 LEU A CA 1
ATOM 678 C C . LEU A 1 85 ? -8.819 -0.734 -5.739 1.00 94.56 85 LEU A C 1
ATOM 680 O O . LEU A 1 85 ? -9.768 -1.175 -6.382 1.00 94.56 85 LEU A O 1
ATOM 684 N N . HIS A 1 86 ? -8.778 -0.760 -4.410 1.00 95.69 86 HIS A N 1
ATOM 685 C CA . HIS A 1 86 ? -9.813 -1.371 -3.595 1.00 95.69 86 HIS A CA 1
ATOM 686 C C . HIS A 1 86 ? -9.890 -0.690 -2.229 1.00 95.69 86 HIS A C 1
ATOM 688 O O . HIS A 1 86 ? -8.875 -0.285 -1.662 1.00 95.69 86 HIS A O 1
ATOM 694 N N . ALA A 1 87 ? -11.106 -0.584 -1.699 1.00 95.38 87 ALA A N 1
ATOM 695 C CA . ALA A 1 87 ? -11.373 -0.087 -0.361 1.00 95.38 87 ALA A CA 1
ATOM 696 C C . ALA A 1 87 ? -12.337 -1.045 0.340 1.00 95.38 87 ALA A C 1
ATOM 698 O O . ALA A 1 87 ? -13.389 -1.381 -0.203 1.00 95.38 87 ALA A O 1
ATOM 699 N N . SER A 1 88 ? -11.997 -1.461 1.556 1.00 95.31 88 SER A N 1
ATOM 700 C CA . SER A 1 88 ? -12.842 -2.345 2.360 1.00 95.31 88 SER A CA 1
ATOM 701 C C . SER A 1 88 ? -12.829 -1.956 3.824 1.00 95.31 88 SER A C 1
ATOM 703 O O . SER A 1 88 ? -11.852 -1.413 4.335 1.00 95.31 88 SER A O 1
ATOM 705 N N . ARG A 1 89 ? -13.935 -2.244 4.510 1.00 93.88 89 ARG A N 1
ATOM 706 C CA . ARG A 1 89 ? -13.991 -2.171 5.966 1.00 93.88 89 ARG A CA 1
ATOM 707 C C . ARG A 1 89 ? -13.426 -3.464 6.546 1.00 93.88 89 ARG A C 1
ATOM 709 O O . ARG A 1 89 ? -13.884 -4.545 6.185 1.00 93.88 89 ARG A O 1
ATOM 716 N N . THR A 1 90 ? -12.476 -3.327 7.455 1.00 91.44 90 THR A N 1
ATOM 717 C CA . THR A 1 90 ? -11.731 -4.416 8.092 1.00 91.44 90 THR A CA 1
ATOM 718 C C . THR A 1 90 ? -11.795 -4.260 9.616 1.00 91.44 90 THR A C 1
ATOM 720 O O . THR A 1 90 ? -12.592 -3.467 10.136 1.00 91.44 90 THR A O 1
ATOM 723 N N . GLY A 1 91 ? -10.995 -5.038 10.347 1.00 87.62 91 GLY A N 1
ATOM 724 C CA . GLY A 1 91 ? -10.962 -4.998 11.808 1.00 87.62 91 GLY A CA 1
ATOM 725 C C . GLY A 1 91 ? -12.153 -5.716 12.447 1.00 87.62 91 GLY A C 1
ATOM 726 O O . GLY A 1 91 ? -12.684 -6.691 11.911 1.00 87.62 91 GLY A O 1
ATOM 727 N N . THR A 1 92 ? -12.567 -5.260 13.629 1.00 87.88 92 THR A N 1
ATOM 728 C CA . THR A 1 92 ? -13.700 -5.843 14.364 1.00 87.88 92 THR A CA 1
ATOM 729 C C . THR A 1 92 ? -14.896 -4.895 14.396 1.00 87.88 92 THR A C 1
ATOM 731 O O . THR A 1 92 ? -14.794 -3.707 14.107 1.00 87.88 92 THR A O 1
ATOM 734 N N . ALA A 1 93 ? -16.063 -5.390 14.818 1.00 86.94 93 ALA A N 1
ATOM 735 C CA . ALA A 1 93 ? -17.235 -4.532 15.005 1.00 86.94 93 ALA A CA 1
ATOM 736 C C . ALA A 1 93 ? -17.004 -3.401 16.032 1.00 86.94 93 ALA A C 1
ATOM 738 O O . ALA A 1 93 ? -17.646 -2.357 15.933 1.00 86.94 93 ALA A O 1
ATOM 739 N N . LYS A 1 94 ? -16.110 -3.612 17.011 1.00 90.06 94 LYS A N 1
ATOM 740 C CA . LYS A 1 94 ? -15.771 -2.627 18.052 1.00 90.06 94 LYS A CA 1
ATOM 741 C C . LYS A 1 94 ? -14.644 -1.688 17.631 1.00 90.06 94 LYS A C 1
ATOM 743 O O . LYS A 1 94 ? -14.639 -0.536 18.045 1.00 90.06 94 LYS A O 1
ATOM 748 N N . GLU A 1 95 ? -13.733 -2.185 16.806 1.00 89.56 95 GLU A N 1
ATOM 749 C CA . GLU A 1 95 ? -12.552 -1.477 16.311 1.00 89.56 95 GLU A CA 1
ATOM 750 C C . GLU A 1 95 ? -12.527 -1.619 14.785 1.00 89.56 95 GLU A C 1
ATOM 752 O O . GLU A 1 95 ? -11.828 -2.486 14.253 1.00 89.56 95 GLU A O 1
ATOM 757 N N . PRO A 1 96 ? -13.395 -0.875 14.075 1.00 91.62 96 PRO A N 1
ATOM 758 C CA . PRO A 1 96 ? -13.445 -0.939 12.628 1.00 91.62 96 PRO A CA 1
ATOM 759 C C . PRO A 1 96 ? -12.278 -0.168 12.025 1.00 91.62 96 PRO A C 1
ATOM 761 O O . PRO A 1 96 ? -11.964 0.941 12.454 1.00 91.62 96 PRO A O 1
ATOM 764 N N . GLU A 1 97 ? -11.720 -0.724 10.963 1.00 94.81 97 GLU A N 1
ATOM 765 C CA . GLU A 1 97 ? -10.647 -0.115 10.187 1.00 94.81 97 GLU A CA 1
ATOM 766 C C . GLU A 1 97 ? -11.091 0.045 8.729 1.00 94.81 97 GLU A C 1
ATOM 768 O O . GLU A 1 97 ? -11.976 -0.670 8.246 1.00 94.81 97 GLU A O 1
ATOM 773 N N . LEU A 1 98 ? -10.491 0.994 8.017 1.00 96.12 98 LEU A N 1
ATOM 774 C CA . LEU A 1 98 ? -10.608 1.116 6.565 1.00 96.12 98 LEU A CA 1
ATOM 775 C C . LEU A 1 98 ? -9.303 0.643 5.926 1.00 96.12 98 LEU A C 1
ATOM 777 O O . LEU A 1 98 ? -8.279 1.292 6.105 1.00 96.12 98 LEU A O 1
ATOM 781 N N . CYS A 1 99 ? -9.333 -0.441 5.156 1.00 97.25 99 CYS A N 1
ATOM 782 C CA . CYS A 1 99 ? -8.186 -0.899 4.381 1.00 97.25 99 CYS A CA 1
ATOM 783 C C . CYS A 1 99 ? -8.288 -0.417 2.933 1.00 97.25 99 CYS A C 1
ATOM 785 O O . CYS A 1 99 ? -9.261 -0.714 2.233 1.00 97.25 99 CYS A O 1
ATOM 787 N N . LEU A 1 100 ? -7.270 0.323 2.499 1.00 97.69 100 LEU A N 1
ATOM 788 C CA . LEU A 1 100 ? -7.093 0.805 1.137 1.00 97.69 100 LEU A CA 1
ATOM 789 C C . LEU A 1 100 ? -5.956 0.023 0.480 1.00 97.69 100 LEU A C 1
ATOM 791 O O . LEU A 1 100 ? -4.798 0.184 0.864 1.00 97.69 100 LEU A O 1
ATOM 795 N N . THR A 1 101 ? -6.273 -0.792 -0.523 1.00 97.56 101 THR A N 1
ATOM 796 C CA . THR A 1 101 ? -5.253 -1.421 -1.367 1.00 97.56 101 THR A CA 1
ATOM 797 C C . THR A 1 101 ? -4.879 -0.455 -2.480 1.00 97.56 101 THR A C 1
ATOM 799 O O . THR A 1 101 ? -5.744 -0.007 -3.244 1.00 97.56 101 THR A O 1
ATOM 802 N N . VAL A 1 102 ? -3.591 -0.129 -2.569 1.00 97.50 102 VAL A N 1
ATOM 803 C CA . VAL A 1 102 ? -3.076 0.881 -3.491 1.00 97.50 102 VAL A CA 1
ATOM 804 C C . VAL A 1 102 ? -1.901 0.381 -4.317 1.00 97.50 102 VAL A C 1
ATOM 806 O O . VAL A 1 102 ? -1.134 -0.474 -3.879 1.00 97.50 102 VAL A O 1
ATOM 809 N N . VAL A 1 103 ? -1.729 0.969 -5.498 1.00 96.62 103 VAL A N 1
ATOM 810 C CA . VAL A 1 103 ? -0.566 0.756 -6.370 1.00 96.62 103 VAL A CA 1
ATOM 811 C C . VAL A 1 103 ? 0.068 2.085 -6.771 1.00 96.62 103 VAL A C 1
ATOM 813 O O . VAL A 1 103 ? -0.642 3.080 -6.941 1.00 96.62 103 VAL A O 1
ATOM 816 N N . PRO A 1 104 ? 1.392 2.132 -6.960 1.00 95.81 104 PRO A N 1
ATOM 817 C CA . PRO A 1 104 ? 2.045 3.298 -7.534 1.00 95.81 104 PRO A CA 1
ATOM 818 C C . PRO A 1 104 ? 1.688 3.441 -9.023 1.00 95.81 104 PRO A C 1
ATOM 820 O O . PRO A 1 104 ? 1.823 2.485 -9.783 1.00 95.81 104 PRO A O 1
ATOM 823 N N . LEU A 1 105 ? 1.267 4.633 -9.467 1.00 91.94 105 LEU A N 1
ATOM 824 C CA . LEU A 1 105 ? 1.174 4.954 -10.907 1.00 91.94 105 LEU A CA 1
ATOM 825 C C . LEU A 1 105 ? 2.427 5.643 -11.459 1.00 91.94 105 LEU A C 1
ATOM 827 O O . LEU A 1 105 ? 2.596 5.719 -12.675 1.00 91.94 105 LEU A O 1
ATOM 831 N N . ALA A 1 106 ? 3.282 6.171 -10.585 1.00 89.69 106 ALA A N 1
ATOM 832 C CA . ALA A 1 106 ? 4.571 6.754 -10.933 1.00 89.69 106 ALA A CA 1
ATOM 833 C C . ALA A 1 106 ? 5.628 6.220 -9.962 1.00 89.69 106 ALA A C 1
ATOM 835 O O . ALA A 1 106 ? 5.407 6.226 -8.756 1.00 89.69 106 ALA A O 1
ATOM 836 N N . PHE A 1 107 ? 6.759 5.737 -10.477 1.00 93.81 107 PHE A N 1
ATOM 837 C CA . PHE A 1 107 ? 7.735 4.996 -9.665 1.00 93.81 107 PHE A CA 1
ATOM 838 C C . PHE A 1 107 ? 8.886 5.851 -9.134 1.00 93.81 107 PHE A C 1
ATOM 840 O O . PHE A 1 107 ? 9.475 5.505 -8.120 1.00 93.81 107 PHE A O 1
ATOM 847 N N . GLU A 1 108 ? 9.181 6.981 -9.778 1.00 90.88 108 GLU A N 1
ATOM 848 C CA . GLU A 1 108 ? 10.388 7.790 -9.535 1.00 90.88 108 GLU A CA 1
ATOM 849 C C . GLU A 1 108 ? 10.549 8.259 -8.078 1.00 90.88 108 GLU A C 1
ATOM 851 O O . GLU A 1 108 ? 11.669 8.408 -7.594 1.00 90.88 108 GLU A O 1
ATOM 856 N N . ASN A 1 109 ? 9.433 8.464 -7.373 1.00 93.81 109 ASN A N 1
ATOM 857 C CA . ASN A 1 109 ? 9.417 8.970 -5.998 1.00 93.81 109 ASN A CA 1
ATOM 858 C C . ASN A 1 109 ? 9.285 7.868 -4.936 1.00 93.81 109 ASN A C 1
ATOM 860 O O . ASN A 1 109 ? 9.228 8.168 -3.748 1.00 93.81 109 ASN A O 1
ATOM 864 N N . TYR A 1 110 ? 9.257 6.596 -5.337 1.00 95.00 110 TYR A N 1
ATOM 865 C CA . TYR A 1 110 ? 9.326 5.479 -4.401 1.00 95.00 110 TYR A CA 1
ATOM 866 C C . TYR A 1 110 ? 10.787 5.103 -4.184 1.00 95.00 110 TYR A C 1
ATOM 868 O O . TYR A 1 110 ? 11.424 4.495 -5.044 1.00 95.00 110 TYR A O 1
ATOM 876 N N . GLN A 1 111 ? 11.310 5.492 -3.027 1.00 95.31 111 GLN A N 1
ATOM 877 C CA . GLN A 1 111 ? 12.706 5.307 -2.641 1.00 95.31 111 GLN A CA 1
ATOM 878 C C . GLN A 1 111 ? 12.803 4.449 -1.382 1.00 95.31 111 GLN A C 1
ATOM 880 O O . GLN A 1 111 ? 11.844 4.373 -0.610 1.00 95.31 111 GLN A O 1
ATOM 885 N N . ASP A 1 112 ? 13.946 3.801 -1.186 1.00 92.88 112 ASP A N 1
ATOM 886 C CA . ASP A 1 112 ? 14.318 3.147 0.067 1.00 92.88 112 ASP A CA 1
ATOM 887 C C . ASP A 1 112 ? 14.723 4.190 1.143 1.00 92.88 112 ASP A C 1
ATOM 889 O O . ASP A 1 112 ? 14.790 5.391 0.859 1.00 92.88 112 ASP A O 1
ATOM 893 N N . PRO A 1 113 ? 14.981 3.779 2.400 1.00 92.69 113 PRO A N 1
ATOM 894 C CA . PRO A 1 113 ? 15.397 4.699 3.461 1.00 92.69 113 PRO A CA 1
ATOM 895 C C . PRO A 1 113 ? 16.717 5.446 3.209 1.00 92.69 113 PRO A C 1
ATOM 897 O O . PRO A 1 113 ? 16.941 6.480 3.838 1.00 92.69 113 PRO A O 1
ATOM 900 N N . ASP A 1 114 ? 17.571 4.942 2.317 1.00 92.88 114 ASP A N 1
ATOM 901 C CA . ASP A 1 114 ? 18.843 5.560 1.934 1.00 92.88 114 ASP A CA 1
ATOM 902 C C . ASP A 1 114 ? 18.678 6.525 0.737 1.00 92.88 114 ASP A C 1
ATOM 904 O O . ASP A 1 114 ? 19.636 7.182 0.324 1.00 92.88 114 ASP A O 1
ATOM 908 N N . GLY A 1 115 ? 17.458 6.651 0.199 1.00 93.06 115 GLY A N 1
ATOM 909 C CA . GLY A 1 115 ? 17.114 7.518 -0.928 1.00 93.06 115 GLY A CA 1
ATOM 910 C C . GLY A 1 115 ? 17.345 6.883 -2.302 1.00 93.06 115 GLY A C 1
ATOM 911 O O . GLY A 1 115 ? 17.240 7.577 -3.316 1.00 93.06 115 GLY A O 1
ATOM 912 N N . ASN A 1 116 ? 17.652 5.585 -2.375 1.00 93.88 116 ASN A N 1
ATOM 913 C CA . ASN A 1 116 ? 17.798 4.902 -3.657 1.00 93.88 116 ASN A CA 1
ATOM 914 C C . ASN A 1 116 ? 16.416 4.578 -4.242 1.00 93.88 116 ASN A C 1
ATOM 916 O O . ASN A 1 116 ? 15.535 4.128 -3.505 1.00 93.88 116 ASN A O 1
ATOM 920 N N . PRO A 1 117 ? 16.200 4.747 -5.558 1.00 94.50 117 PRO A N 1
ATOM 921 C CA . PRO A 1 117 ? 14.957 4.334 -6.199 1.00 94.50 117 PRO A CA 1
ATOM 922 C C . PRO A 1 117 ? 14.686 2.840 -6.006 1.00 94.50 117 PRO A C 1
ATOM 924 O O . PRO A 1 117 ? 15.583 2.011 -6.172 1.00 94.50 117 PRO A O 1
ATOM 927 N N . LEU A 1 118 ? 13.435 2.492 -5.709 1.00 95.19 118 LEU A N 1
ATOM 928 C CA . LEU A 1 118 ? 13.012 1.097 -5.683 1.00 95.19 118 LEU A CA 1
ATOM 929 C C . LEU A 1 118 ? 13.023 0.496 -7.103 1.00 95.19 118 LEU A C 1
ATOM 931 O O . LEU A 1 118 ? 12.693 1.201 -8.063 1.00 95.19 118 LEU A O 1
ATOM 935 N N . PRO A 1 119 ? 13.330 -0.807 -7.263 1.00 95.12 119 PRO A N 1
ATOM 936 C CA . PRO A 1 119 ? 13.349 -1.490 -8.560 1.00 95.12 119 PRO A CA 1
ATOM 937 C C . PRO A 1 119 ? 11.925 -1.831 -9.039 1.00 95.12 119 PRO A C 1
ATOM 939 O O . PRO A 1 119 ? 11.569 -2.993 -9.238 1.00 95.12 119 PRO A O 1
ATOM 942 N N . LEU A 1 120 ? 11.072 -0.811 -9.167 1.00 96.19 120 LEU A N 1
ATOM 943 C CA . LEU A 1 120 ? 9.682 -0.978 -9.580 1.00 96.19 120 LEU A CA 1
ATOM 944 C C . LEU A 1 120 ? 9.573 -1.104 -11.101 1.00 96.19 120 LEU A C 1
ATOM 946 O O . LEU A 1 120 ? 10.194 -0.345 -11.846 1.00 96.19 120 LEU A O 1
ATOM 950 N N . THR A 1 121 ? 8.719 -2.014 -11.564 1.00 95.81 121 THR A N 1
ATOM 951 C CA . THR A 1 121 ? 8.410 -2.191 -12.990 1.00 95.81 121 THR A CA 1
ATOM 952 C C . THR A 1 121 ? 6.903 -2.331 -13.192 1.00 95.81 121 THR A C 1
ATOM 954 O O . THR A 1 121 ? 6.223 -2.825 -12.292 1.00 95.81 121 THR A O 1
ATOM 957 N N . PRO A 1 122 ? 6.330 -1.923 -14.340 1.00 95.06 122 PRO A N 1
ATOM 958 C CA . PRO A 1 122 ? 4.928 -2.196 -14.613 1.00 95.06 122 PRO A CA 1
ATOM 959 C C . PRO A 1 122 ? 4.693 -3.715 -14.657 1.00 95.06 122 PRO A C 1
ATOM 961 O O . PRO A 1 122 ? 5.453 -4.421 -15.324 1.00 95.06 122 PRO A O 1
ATOM 964 N N . PRO A 1 123 ? 3.667 -4.233 -13.965 1.00 92.94 123 PRO A N 1
ATOM 965 C CA . PRO A 1 123 ? 3.380 -5.659 -13.965 1.00 92.94 123 PRO A CA 1
ATOM 966 C C . PRO A 1 123 ? 2.810 -6.117 -15.314 1.00 92.94 123 PRO A C 1
ATOM 968 O O . PRO A 1 123 ? 1.948 -5.451 -15.889 1.00 92.94 123 PRO A O 1
ATOM 971 N N . ASP A 1 124 ? 3.242 -7.289 -15.773 1.00 88.38 124 ASP A N 1
ATOM 972 C CA . ASP A 1 124 ? 2.678 -7.989 -16.930 1.00 88.38 124 ASP A CA 1
ATOM 973 C C . ASP A 1 124 ? 2.840 -9.514 -16.734 1.00 88.38 124 ASP A C 1
ATOM 975 O O . ASP A 1 124 ? 3.981 -9.981 -16.659 1.00 88.38 124 ASP A O 1
ATOM 979 N N . PRO A 1 125 ? 1.756 -10.314 -16.606 1.00 91.94 125 PRO A N 1
ATOM 980 C CA . PRO A 1 125 ? 0.333 -9.964 -16.722 1.00 91.94 125 PRO A CA 1
ATOM 981 C C . PRO A 1 125 ? -0.326 -9.512 -15.402 1.00 91.94 125 PRO A C 1
ATOM 983 O O . PRO A 1 125 ? 0.186 -9.752 -14.308 1.00 91.94 125 PRO A O 1
ATOM 986 N N . LEU A 1 126 ? -1.532 -8.934 -15.504 1.00 94.50 126 LEU A N 1
ATOM 987 C CA . LEU A 1 126 ? -2.426 -8.659 -14.369 1.00 94.50 126 LEU A CA 1
ATOM 988 C C . LEU A 1 126 ? -3.466 -9.773 -14.174 1.00 94.50 126 LEU A C 1
ATOM 990 O O . LEU A 1 126 ? -4.133 -10.197 -15.120 1.00 94.50 126 LEU A O 1
ATOM 994 N N . ARG A 1 127 ? -3.679 -10.189 -12.924 1.00 95.44 127 ARG A N 1
ATOM 995 C CA . ARG A 1 127 ? -4.671 -11.195 -12.518 1.00 95.44 127 ARG A CA 1
ATOM 996 C C . ARG A 1 127 ? -5.891 -10.519 -11.908 1.00 95.44 127 ARG A C 1
ATOM 998 O O . ARG A 1 127 ? -6.021 -10.391 -10.698 1.00 95.44 127 ARG A O 1
ATOM 1005 N N . VAL A 1 128 ? -6.820 -10.099 -12.763 1.00 90.88 128 VAL A N 1
ATOM 1006 C CA . VAL A 1 128 ? -8.017 -9.329 -12.362 1.00 90.88 128 VAL A CA 1
ATOM 1007 C C . VAL A 1 128 ? -8.979 -10.070 -11.421 1.00 90.88 128 VAL A C 1
ATOM 1009 O O . VAL A 1 128 ? -9.837 -9.442 -10.814 1.00 90.88 128 VAL A O 1
ATOM 1012 N N . SER A 1 129 ? -8.859 -11.395 -11.303 1.00 92.75 129 SER A N 1
ATOM 1013 C CA . SER A 1 129 ? -9.646 -12.218 -10.375 1.00 92.75 129 SER A CA 1
ATOM 1014 C C . SER A 1 129 ? -9.020 -12.352 -8.982 1.00 92.75 129 SER A C 1
ATOM 1016 O O . SER A 1 129 ? -9.603 -13.027 -8.129 1.00 92.75 129 SER A O 1
ATOM 1018 N N . ALA A 1 130 ? -7.829 -11.782 -8.765 1.00 94.19 130 ALA A N 1
ATOM 1019 C CA . ALA A 1 130 ? -7.168 -11.792 -7.467 1.00 94.19 130 ALA A CA 1
ATOM 1020 C C . ALA A 1 130 ? -8.041 -11.107 -6.405 1.00 94.19 130 ALA A C 1
ATOM 1022 O O . ALA A 1 130 ? -8.796 -10.176 -6.695 1.00 94.19 130 ALA A O 1
ATOM 1023 N N . GLN A 1 131 ? -7.960 -11.604 -5.174 1.00 93.69 131 GLN A N 1
ATOM 1024 C CA . GLN A 1 131 ? -8.761 -11.105 -4.060 1.00 93.69 131 GLN A CA 1
ATOM 1025 C C . GLN A 1 131 ? -8.061 -9.934 -3.366 1.00 93.69 131 GLN A C 1
ATOM 1027 O O . GLN A 1 131 ? -6.834 -9.895 -3.275 1.00 93.69 131 GLN A O 1
ATOM 1032 N N . PHE A 1 132 ? -8.861 -9.017 -2.824 1.00 93.69 132 PHE A N 1
ATOM 1033 C CA . PHE A 1 132 ? -8.398 -7.930 -1.969 1.00 93.69 132 PHE A CA 1
ATOM 1034 C C . PHE A 1 132 ? -9.150 -7.941 -0.627 1.00 93.69 132 PHE A C 1
ATOM 1036 O O . PHE A 1 132 ? -10.337 -8.276 -0.609 1.00 93.69 132 PHE A O 1
ATOM 1043 N N . PRO A 1 133 ? -8.521 -7.508 0.482 1.00 94.81 133 PRO A N 1
ATOM 1044 C CA . PRO A 1 133 ? -7.097 -7.181 0.616 1.00 94.81 133 PRO A CA 1
ATOM 1045 C C . PRO A 1 133 ? -6.172 -8.398 0.453 1.00 94.81 133 PRO A C 1
ATOM 1047 O O . PRO A 1 133 ? -6.555 -9.543 0.713 1.00 94.81 133 PRO A O 1
ATOM 1050 N N . VAL A 1 134 ? -4.949 -8.131 0.002 1.00 93.88 134 VAL A N 1
ATOM 1051 C CA . VAL A 1 134 ? -3.893 -9.111 -0.291 1.00 93.88 134 VAL A CA 1
ATOM 1052 C C . VAL A 1 134 ? -3.297 -9.703 0.989 1.00 93.88 134 VAL A C 1
ATOM 1054 O O . VAL A 1 134 ? -2.843 -10.852 1.007 1.00 93.88 134 VAL A O 1
ATOM 1057 N N . LEU A 1 135 ? -3.265 -8.929 2.071 1.00 92.69 135 LEU A N 1
ATOM 1058 C CA . LEU A 1 135 ? -2.787 -9.361 3.377 1.00 92.69 135 LEU A CA 1
ATOM 1059 C C . LEU A 1 135 ? -3.934 -9.976 4.177 1.00 92.69 135 LEU A C 1
ATOM 1061 O O . LEU A 1 135 ? -4.935 -9.323 4.469 1.00 92.69 135 LEU A O 1
ATOM 1065 N N . THR A 1 136 ? -3.759 -11.231 4.587 1.00 88.31 136 THR A N 1
ATOM 1066 C CA . THR A 1 136 ? -4.788 -12.026 5.277 1.00 88.31 136 THR A CA 1
ATOM 1067 C C . THR A 1 136 ? -5.282 -11.389 6.573 1.00 88.31 136 THR A C 1
ATOM 1069 O O . THR A 1 136 ? -6.448 -11.525 6.922 1.00 88.31 136 THR A O 1
ATOM 1072 N N . GLU A 1 137 ? -4.420 -10.669 7.290 1.00 87.81 137 GLU A N 1
ATOM 1073 C CA . GLU A 1 137 ? -4.796 -9.947 8.514 1.00 87.81 137 GLU A CA 1
ATOM 1074 C C . GLU A 1 137 ? -5.774 -8.790 8.276 1.00 87.81 137 GLU A C 1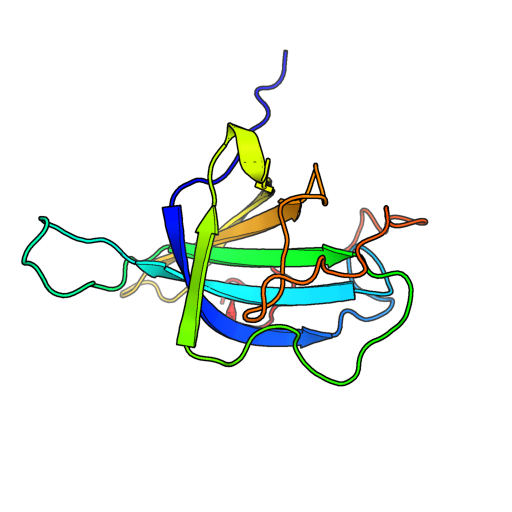
ATOM 1076 O O . GLU A 1 137 ? -6.528 -8.443 9.183 1.00 87.81 137 GLU A O 1
ATOM 1081 N N . ASN A 1 138 ? -5.804 -8.245 7.056 1.00 87.19 138 ASN A N 1
ATOM 1082 C CA . ASN A 1 138 ? -6.715 -7.180 6.651 1.00 87.19 138 ASN A CA 1
ATOM 1083 C C . ASN A 1 138 ? -7.978 -7.724 5.971 1.00 87.19 138 ASN A C 1
ATOM 1085 O O . ASN A 1 138 ? -8.832 -6.944 5.570 1.00 87.19 138 ASN A O 1
ATOM 1089 N N . GLN A 1 139 ? -8.140 -9.036 5.802 1.00 83.50 139 GLN A N 1
ATOM 1090 C CA . GLN A 1 139 ? -9.358 -9.553 5.184 1.00 83.50 139 GLN A CA 1
ATOM 1091 C C . GLN A 1 139 ? -10.559 -9.383 6.132 1.00 83.50 139 GLN A C 1
ATOM 1093 O O . GLN A 1 139 ? -10.415 -9.582 7.344 1.00 83.50 139 GLN A O 1
ATOM 1098 N N . PRO A 1 140 ? -11.746 -9.002 5.615 1.00 73.69 140 PRO A N 1
ATOM 1099 C CA . PRO A 1 140 ? -12.959 -8.935 6.421 1.00 73.69 140 PRO A CA 1
ATOM 1100 C C . PRO A 1 140 ? -13.212 -10.284 7.107 1.00 73.69 140 PRO A C 1
ATOM 1102 O O . PRO A 1 140 ? -13.200 -11.323 6.446 1.00 73.69 140 PRO A O 1
ATOM 1105 N N . ARG A 1 141 ? -13.410 -10.263 8.428 1.00 61.81 141 ARG A N 1
ATOM 1106 C CA . ARG A 1 141 ? -13.742 -11.452 9.226 1.00 61.81 141 ARG A CA 1
ATOM 1107 C C . ARG A 1 141 ? -15.237 -11.732 9.246 1.00 61.81 141 ARG A C 1
ATOM 1109 O O . ARG A 1 141 ? -16.016 -10.752 9.279 1.00 61.81 141 ARG A O 1
#

pLDDT: mean 91.9, std 7.63, range [48.0, 97.81]

Radius of gyration: 14.83 Å; chains: 1; bounding box: 36×36×36 Å

Secondary structure (DSSP, 8-state):
-----B--EEEEEEEEEE--TTSSSSSEEEEEEEEEE-SSTTSPPEEEEEEEEEEEEBSS--SS-SS-TT-EEEE-HHHH-EEEEEEEEEE-SSSEEEEEEEEES--TT-B-TTSPBP-B---SS--TT--SSSSGGGS--

Sequence (141 aa):
PEVVHYVEGTYQLTGTRQLTEEDLFYPGMACRFEAIVLADELAEPSLYPVILELLLPLDTPVTNSFYPVGHKLTLKYLEHRALILHASRTGTAKEPELCLTVVPLAFENYQDPDGNPLPLTPPDPLRVSAQFPVLTENQPR

Foldseek 3Di:
DPDWDADFAKWFWADKDADDPLAQFPGWMWTKTWGWDDPDPPGDIDTDQEIETEIFAAPDHDPDDLEDGGDMDGDDCVQFVWTFPDWDWFDDPVRIHIYTYTYTPDQQNCAGPVRHGDRGDDGPPTDPPRDPPPDPNRDHD